Protein AF-A0A537C486-F1 (afdb_monomer_lite)

Radius of gyration: 16.32 Å; chains: 1; bounding box: 39×30×38 Å

Secondary structure (DSSP, 8-state):
--HHHHHHHHHHHHHHHHHHHHHHHHHHHHHHTTT-HHHHHHHHHHHHHHHHHHHHHHHHHHT-TTTHHHHHHHHHHHHHHHHHHTT-HHHHHHHHHHHHHHHHHHHHHHTTSS--TTT-STT----S-TT-

Sequence (132 aa):
MDERYSMIGFVVIVMLYAVVGLLAAAGAISITRKIGPKAEQVLYGLFLVIIAAFYLAFVAYFGNAATWRVEMVAVVLFALIGLFGVRLPIAVVIGYALHGAWDLVHELQAQGAISAYYLGRLTAVPMAYGVF

Structure (mmCIF, N/CA/C/O backbone):
data_AF-A0A537C486-F1
#
_entry.id   AF-A0A537C486-F1
#
loop_
_atom_site.group_PDB
_atom_site.id
_atom_site.type_symbol
_atom_site.label_atom_id
_atom_site.label_alt_id
_atom_site.label_comp_id
_atom_site.label_asym_id
_atom_site.label_entity_id
_atom_site.label_seq_id
_atom_site.pdbx_PDB_ins_code
_atom_site.Cartn_x
_atom_site.Cartn_y
_atom_site.Cartn_z
_atom_site.occupancy
_atom_site.B_iso_or_equiv
_atom_site.auth_seq_id
_atom_site.auth_comp_id
_atom_site.auth_asym_id
_atom_site.auth_atom_id
_atom_site.pdbx_PDB_model_num
ATOM 1 N N . MET A 1 1 ? 18.824 13.515 -21.546 1.00 54.91 1 MET A N 1
ATOM 2 C CA . MET A 1 1 ? 18.828 14.130 -20.204 1.00 54.91 1 MET A CA 1
ATOM 3 C C . MET A 1 1 ? 20.051 13.618 -19.478 1.00 54.91 1 MET A C 1
ATOM 5 O O . MET A 1 1 ? 20.361 12.447 -19.636 1.00 54.91 1 MET A O 1
ATOM 9 N N . ASP A 1 2 ? 20.738 14.477 -18.738 1.00 72.94 2 ASP A N 1
ATOM 10 C CA . ASP A 1 2 ? 21.875 14.076 -17.905 1.00 72.94 2 ASP A CA 1
ATOM 11 C C . ASP A 1 2 ? 21.385 13.127 -16.792 1.00 72.94 2 ASP A C 1
ATOM 13 O O . ASP A 1 2 ? 20.384 13.430 -16.132 1.00 72.94 2 ASP A O 1
ATOM 17 N N . GLU A 1 3 ? 22.064 11.995 -16.568 1.00 71.50 3 GLU A N 1
ATOM 18 C CA . GLU A 1 3 ? 21.669 10.977 -15.568 1.00 71.50 3 GLU A CA 1
ATOM 19 C C . GLU A 1 3 ? 21.468 11.583 -14.171 1.00 71.50 3 GLU A C 1
ATOM 21 O O . GLU A 1 3 ? 20.557 11.206 -13.431 1.00 71.50 3 GLU A O 1
ATOM 26 N N . ARG A 1 4 ? 22.264 12.605 -13.838 1.00 70.56 4 ARG A N 1
ATOM 27 C CA . ARG A 1 4 ? 22.163 13.349 -12.579 1.00 70.56 4 ARG A CA 1
ATOM 28 C C . ARG A 1 4 ? 20.806 14.043 -12.408 1.00 70.56 4 ARG A C 1
ATOM 30 O O . ARG A 1 4 ? 20.250 13.997 -11.314 1.00 70.56 4 ARG A O 1
ATOM 37 N N . TYR A 1 5 ? 20.256 14.659 -13.458 1.00 73.31 5 TYR A N 1
ATOM 38 C CA . TYR A 1 5 ? 18.934 15.298 -13.386 1.00 73.31 5 TYR A CA 1
ATOM 39 C C . TYR A 1 5 ? 17.809 14.263 -13.289 1.00 73.31 5 TYR A C 1
ATOM 41 O O . TYR A 1 5 ? 16.836 14.501 -12.577 1.00 73.31 5 TYR A O 1
ATOM 49 N N . SER A 1 6 ? 17.967 13.099 -13.929 1.00 74.38 6 SER A N 1
ATOM 50 C CA . SER A 1 6 ? 17.024 11.979 -13.795 1.00 74.38 6 SER A CA 1
ATOM 51 C C . SER A 1 6 ? 16.979 11.445 -12.359 1.00 74.38 6 SER A C 1
ATOM 53 O O . SER A 1 6 ? 15.901 11.228 -11.811 1.00 74.38 6 SER A O 1
ATOM 55 N N . MET A 1 7 ? 18.142 11.293 -11.718 1.00 76.44 7 MET A N 1
ATOM 56 C CA . MET A 1 7 ? 18.241 10.833 -10.330 1.00 76.44 7 MET A CA 1
ATOM 57 C C . MET A 1 7 ? 17.649 11.846 -9.339 1.00 76.44 7 MET A C 1
ATOM 59 O O . MET A 1 7 ? 16.901 11.458 -8.445 1.00 76.44 7 MET A O 1
ATOM 63 N N . ILE A 1 8 ? 17.937 13.143 -9.505 1.00 81.75 8 ILE A N 1
ATOM 64 C CA . ILE A 1 8 ? 17.350 14.195 -8.656 1.00 81.75 8 ILE A CA 1
ATOM 65 C C . ILE A 1 8 ? 15.825 14.219 -8.818 1.00 81.75 8 ILE A C 1
ATOM 67 O O . ILE A 1 8 ? 15.111 14.262 -7.818 1.00 81.75 8 ILE A O 1
ATOM 71 N N . GLY A 1 9 ? 15.323 14.145 -10.056 1.00 78.25 9 GLY A N 1
ATOM 72 C CA . GLY A 1 9 ? 13.886 14.085 -10.331 1.00 78.25 9 GLY A CA 1
ATOM 73 C C . GLY A 1 9 ? 13.209 12.892 -9.654 1.00 78.25 9 GLY A C 1
ATOM 74 O O . GLY A 1 9 ? 12.189 13.069 -8.992 1.00 78.25 9 GLY A O 1
ATOM 75 N N . PHE A 1 10 ? 13.814 11.704 -9.736 1.00 74.38 10 PHE A N 1
ATOM 76 C CA . PHE A 1 10 ? 13.321 10.507 -9.052 1.00 74.38 10 PHE A CA 1
ATOM 77 C C . PHE A 1 10 ? 13.254 10.697 -7.531 1.00 74.38 10 PHE A C 1
ATOM 79 O O . PHE A 1 10 ? 12.209 10.463 -6.930 1.00 74.38 10 PHE A O 1
ATOM 86 N N . VAL A 1 11 ? 14.328 11.192 -6.906 1.00 80.44 11 VAL A N 1
ATOM 87 C CA . VAL A 1 11 ? 14.363 11.438 -5.453 1.00 80.44 11 VAL A CA 1
ATOM 88 C C . VAL A 1 11 ? 13.270 12.420 -5.022 1.00 80.44 11 VAL A C 1
ATOM 90 O O . VAL A 1 11 ? 12.606 12.190 -4.012 1.00 80.44 11 VAL A O 1
ATOM 93 N N . VAL A 1 12 ? 13.043 13.486 -5.793 1.00 83.50 12 VAL A N 1
ATOM 94 C CA . VAL A 1 12 ? 11.973 14.457 -5.516 1.00 83.50 12 VAL A CA 1
ATOM 95 C C . VAL A 1 12 ? 10.593 13.798 -5.587 1.00 83.50 12 VAL A C 1
ATOM 97 O O . VAL A 1 12 ? 9.779 14.019 -4.692 1.00 83.50 12 VAL A O 1
ATOM 100 N N . ILE A 1 13 ? 10.334 12.970 -6.603 1.00 79.88 13 ILE A N 1
ATOM 101 C CA . ILE A 1 13 ? 9.062 12.244 -6.755 1.00 79.88 13 ILE A CA 1
ATOM 102 C C . ILE A 1 13 ? 8.834 11.291 -5.574 1.00 79.88 13 ILE A C 1
ATOM 104 O O . ILE A 1 13 ? 7.759 11.299 -4.976 1.00 79.88 13 ILE A O 1
ATOM 108 N N . VAL A 1 14 ? 9.862 10.530 -5.188 1.00 79.00 14 VAL A N 1
ATOM 109 C CA . VAL A 1 14 ? 9.833 9.621 -4.030 1.00 79.00 14 VAL A CA 1
ATOM 110 C C . VAL A 1 14 ? 9.484 10.383 -2.749 1.00 79.00 14 VAL A C 1
ATOM 112 O O . VAL A 1 14 ? 8.572 9.989 -2.025 1.00 79.00 14 VAL A O 1
ATOM 115 N N . MET A 1 15 ? 10.170 11.498 -2.475 1.00 84.38 15 MET A N 1
ATOM 116 C CA . MET A 1 15 ? 9.895 12.320 -1.290 1.00 84.38 15 MET A CA 1
ATOM 117 C C . MET A 1 15 ? 8.479 12.896 -1.312 1.00 84.38 15 MET A C 1
ATOM 119 O O . MET A 1 15 ? 7.798 12.887 -0.287 1.00 84.38 15 MET A O 1
ATOM 123 N N . LEU A 1 16 ? 8.027 13.384 -2.469 1.00 84.75 16 LEU A N 1
ATOM 124 C CA . LEU A 1 16 ? 6.698 13.964 -2.614 1.00 84.75 16 LEU A CA 1
ATOM 125 C C . LEU A 1 16 ? 5.614 12.924 -2.328 1.00 84.75 16 LEU A C 1
ATOM 127 O O . LEU A 1 16 ? 4.717 13.205 -1.535 1.00 84.75 16 LEU A O 1
ATOM 131 N N . TYR A 1 17 ? 5.710 11.721 -2.897 1.00 83.56 17 TYR A N 1
ATOM 132 C CA . TYR A 1 17 ? 4.719 10.677 -2.637 1.00 83.56 17 TYR A CA 1
ATOM 133 C C . TYR A 1 17 ? 4.765 10.142 -1.215 1.00 83.56 17 TYR A C 1
ATOM 135 O O . TYR A 1 17 ? 3.700 9.970 -0.632 1.00 83.56 17 TYR A O 1
ATOM 143 N N . ALA A 1 18 ? 5.947 10.010 -0.609 1.00 83.81 18 ALA A N 1
ATOM 144 C CA . ALA A 1 18 ? 6.045 9.664 0.807 1.00 83.81 18 ALA A CA 1
ATOM 145 C C . ALA A 1 18 ? 5.321 10.695 1.693 1.00 83.81 18 ALA A C 1
ATOM 147 O O . ALA A 1 18 ? 4.576 10.335 2.604 1.00 83.81 18 ALA A O 1
ATOM 148 N N . VAL A 1 19 ? 5.491 11.994 1.415 1.00 90.12 19 VAL A N 1
ATOM 149 C CA . VAL A 1 19 ? 4.801 13.063 2.156 1.00 90.12 19 VAL A CA 1
ATOM 150 C C . VAL A 1 19 ? 3.294 13.024 1.909 1.00 90.12 19 VAL A C 1
ATOM 152 O O . VAL A 1 19 ? 2.521 13.134 2.860 1.00 90.12 19 VAL A O 1
ATOM 155 N N . VAL A 1 20 ? 2.860 12.848 0.660 1.00 87.75 20 VAL A N 1
ATOM 156 C CA . VAL A 1 20 ? 1.433 12.744 0.322 1.00 87.75 20 VAL A CA 1
ATOM 157 C C . VAL A 1 20 ? 0.801 11.527 1.003 1.00 87.75 20 VAL A C 1
ATOM 159 O O . VAL A 1 20 ? -0.274 11.670 1.580 1.00 87.75 20 VAL A O 1
ATOM 162 N N . GLY A 1 21 ? 1.479 10.378 1.018 1.00 85.62 21 GLY A N 1
ATOM 163 C CA . GLY A 1 21 ? 1.048 9.164 1.716 1.00 85.62 21 GLY A CA 1
ATOM 164 C C . GLY A 1 21 ? 0.924 9.380 3.223 1.00 85.62 21 GLY A C 1
ATOM 165 O O . GLY A 1 21 ? -0.122 9.101 3.809 1.00 85.62 21 GLY A O 1
ATOM 166 N N . LEU A 1 22 ? 1.931 9.996 3.853 1.00 88.56 22 LEU A N 1
ATOM 167 C CA . LEU A 1 22 ? 1.896 10.342 5.280 1.00 88.56 22 LEU A CA 1
ATOM 168 C C . LEU A 1 22 ? 0.739 11.288 5.627 1.00 88.56 22 LEU A C 1
ATOM 170 O O . LEU A 1 22 ? 0.039 11.072 6.619 1.00 88.56 22 LEU A O 1
ATOM 174 N N . LEU A 1 23 ? 0.518 12.328 4.819 1.00 92.25 23 LEU A N 1
ATOM 175 C CA . LEU A 1 23 ? -0.584 13.271 5.019 1.00 92.25 23 LEU A CA 1
ATOM 176 C C . LEU A 1 23 ? -1.946 12.610 4.781 1.00 92.25 23 LEU A C 1
ATOM 178 O O . LEU A 1 23 ? -2.875 12.850 5.555 1.00 92.25 23 LEU A O 1
ATOM 182 N N . ALA A 1 24 ? -2.066 11.757 3.762 1.00 87.75 24 ALA A N 1
ATOM 183 C CA . ALA A 1 24 ? -3.279 10.995 3.489 1.00 87.75 24 ALA A CA 1
ATOM 184 C C . ALA A 1 24 ? -3.601 10.035 4.643 1.00 87.75 24 ALA A C 1
ATOM 186 O O . ALA A 1 24 ? -4.737 10.017 5.118 1.00 87.75 24 ALA A O 1
ATOM 187 N N . ALA A 1 25 ? -2.604 9.313 5.160 1.00 87.44 25 ALA A N 1
ATOM 188 C CA . ALA A 1 25 ? -2.752 8.432 6.315 1.00 87.44 25 ALA A CA 1
ATOM 189 C C . ALA A 1 25 ? -3.145 9.212 7.579 1.00 87.44 25 ALA A C 1
ATOM 191 O O . ALA A 1 25 ? -4.101 8.846 8.264 1.00 87.44 25 ALA A O 1
ATOM 192 N N . ALA A 1 26 ? -2.467 10.326 7.871 1.00 90.56 26 ALA A N 1
ATOM 193 C CA . ALA A 1 26 ? -2.794 11.177 9.015 1.00 90.56 26 ALA A CA 1
ATOM 194 C C . ALA A 1 26 ? -4.214 11.764 8.910 1.00 90.56 26 ALA A C 1
ATOM 196 O O . ALA A 1 26 ? -4.952 11.793 9.901 1.00 90.56 26 ALA A O 1
ATOM 197 N N . GLY A 1 27 ? -4.612 12.200 7.712 1.00 89.31 27 GLY A N 1
ATOM 198 C CA . GLY A 1 27 ? -5.955 12.692 7.417 1.00 89.31 27 GLY A CA 1
ATOM 199 C C . GLY A 1 27 ? -7.018 11.611 7.597 1.00 89.31 27 GLY A C 1
ATOM 200 O O . GLY A 1 27 ? -7.999 11.840 8.308 1.00 89.31 27 GLY A O 1
ATOM 201 N N . ALA A 1 28 ? -6.792 10.419 7.035 1.00 87.50 28 ALA A N 1
ATOM 202 C CA . ALA A 1 28 ? -7.671 9.265 7.193 1.00 87.50 28 ALA A CA 1
ATOM 203 C C . ALA A 1 28 ? -7.863 8.929 8.677 1.00 87.50 28 ALA A C 1
ATOM 205 O O . ALA A 1 28 ? -8.995 8.970 9.152 1.00 87.50 28 ALA A O 1
ATOM 206 N N . ILE A 1 29 ? -6.776 8.755 9.437 1.00 88.75 29 ILE A N 1
ATOM 207 C CA . ILE A 1 29 ? -6.819 8.467 10.882 1.00 88.75 29 ILE A CA 1
ATOM 208 C C . ILE A 1 29 ? -7.583 9.552 11.653 1.00 88.75 29 ILE A C 1
ATOM 210 O O . ILE A 1 29 ? -8.385 9.261 12.543 1.00 88.75 29 ILE A O 1
ATOM 214 N N . SER A 1 30 ? -7.356 10.823 11.323 1.00 90.12 30 SER A N 1
ATOM 215 C CA . SER A 1 30 ? -8.018 11.949 11.995 1.00 90.12 30 SER A CA 1
ATOM 216 C C . SER A 1 30 ? -9.529 11.983 11.746 1.00 90.12 30 SER A C 1
ATOM 218 O O . SER A 1 30 ? -10.292 12.415 12.616 1.00 90.12 30 SER A O 1
ATOM 220 N N . ILE A 1 31 ? -9.972 11.535 10.569 1.00 89.12 31 ILE A N 1
ATOM 221 C CA . ILE A 1 31 ? -11.389 11.445 10.204 1.00 89.12 31 ILE A CA 1
ATOM 222 C C . ILE A 1 31 ? -12.019 10.187 10.816 1.00 89.12 31 ILE A C 1
ATOM 224 O O . ILE A 1 31 ? -13.077 10.279 11.442 1.00 89.12 31 ILE A O 1
ATOM 228 N N . THR A 1 32 ? -11.372 9.026 10.696 1.00 88.38 32 THR A N 1
ATOM 229 C CA . THR A 1 32 ? -11.929 7.733 11.129 1.00 88.38 32 THR A CA 1
ATOM 230 C C . THR A 1 32 ? -12.060 7.603 12.636 1.00 88.38 32 THR A C 1
ATOM 232 O O . THR A 1 32 ? -13.023 7.010 13.122 1.00 88.38 32 THR A O 1
ATOM 235 N N . ARG A 1 33 ? -11.173 8.235 13.408 1.00 86.25 33 ARG A N 1
ATOM 236 C CA . ARG A 1 33 ? -11.284 8.252 14.874 1.00 86.25 33 ARG A CA 1
ATOM 237 C C . ARG A 1 33 ? -12.600 8.853 15.380 1.00 86.25 33 ARG A C 1
ATOM 239 O O . ARG A 1 33 ? -12.993 8.582 16.511 1.00 86.25 33 ARG A O 1
ATOM 246 N N . LYS A 1 34 ? -13.303 9.641 14.558 1.00 90.75 34 LYS A N 1
ATOM 247 C CA . LYS A 1 34 ? -14.580 10.278 14.923 1.00 90.75 34 LYS A CA 1
ATOM 248 C C . LYS A 1 34 ? -15.800 9.368 14.756 1.00 90.75 34 LYS A C 1
ATOM 250 O O . LYS A 1 34 ? -16.847 9.684 15.310 1.00 90.75 34 LYS A O 1
ATOM 255 N N . ILE A 1 35 ? -15.689 8.267 14.007 1.00 89.44 35 ILE A N 1
ATOM 256 C CA . ILE A 1 35 ? -16.828 7.390 13.661 1.00 89.44 35 ILE A CA 1
ATOM 257 C C . ILE A 1 35 ? -16.882 6.092 14.486 1.00 89.44 35 ILE A C 1
ATOM 259 O O . ILE A 1 35 ? -17.821 5.310 14.357 1.00 89.44 35 ILE A O 1
ATOM 263 N N . GLY A 1 36 ? -15.909 5.887 15.378 1.00 88.50 36 GLY A N 1
ATOM 264 C CA . GLY A 1 36 ? -15.852 4.775 16.327 1.00 88.50 36 GLY A CA 1
ATOM 265 C C . GLY A 1 36 ? -15.073 3.549 15.816 1.00 88.50 36 GLY A C 1
ATOM 266 O O . GLY A 1 36 ? -15.013 3.310 14.608 1.00 88.50 36 GLY A O 1
ATOM 267 N N . PRO A 1 37 ? -14.509 2.718 16.719 1.00 88.38 37 PRO A N 1
ATOM 268 C CA . PRO A 1 37 ? -13.479 1.730 16.362 1.00 88.38 37 PRO A CA 1
ATOM 269 C C . PRO A 1 37 ? -13.931 0.673 15.348 1.00 88.38 37 PRO A C 1
ATOM 271 O O . PRO A 1 37 ? -13.177 0.269 14.469 1.00 88.38 37 PRO A O 1
ATOM 274 N N . LYS A 1 38 ? -15.189 0.228 15.444 1.00 89.06 38 LYS A N 1
ATOM 275 C CA . LYS A 1 38 ? -15.733 -0.792 14.539 1.00 89.06 38 LYS A CA 1
ATOM 276 C C . LYS A 1 38 ? -15.981 -0.243 13.133 1.00 89.06 38 LYS A C 1
ATOM 278 O O . LYS A 1 38 ? -15.735 -0.945 12.160 1.00 89.06 38 LYS A O 1
ATOM 283 N N . ALA A 1 39 ? -16.462 0.996 13.024 1.00 90.56 39 ALA A N 1
ATOM 284 C CA . ALA A 1 39 ? -16.671 1.644 11.733 1.00 90.56 39 ALA A CA 1
ATOM 285 C C . ALA A 1 39 ? -15.331 1.973 11.063 1.00 90.56 39 ALA A C 1
ATOM 287 O O . ALA A 1 39 ? -15.179 1.745 9.869 1.00 90.56 39 ALA A O 1
ATOM 288 N N . GLU A 1 40 ? -14.347 2.420 11.845 1.00 90.88 40 GLU A N 1
ATOM 289 C CA . GLU A 1 40 ? -12.964 2.613 11.403 1.00 90.88 40 GLU A CA 1
ATOM 290 C C . GLU A 1 40 ? -12.362 1.320 10.831 1.00 90.88 40 GLU A C 1
ATOM 292 O O . GLU A 1 40 ? -11.850 1.311 9.713 1.00 90.88 40 GLU A O 1
ATOM 297 N N . GLN A 1 41 ? -12.497 0.204 11.550 1.00 90.88 41 GLN A N 1
ATOM 298 C CA . GLN A 1 41 ? -12.010 -1.098 11.095 1.00 90.88 41 GLN A CA 1
ATOM 299 C C . GLN A 1 41 ? -12.697 -1.569 9.803 1.00 90.88 41 GLN A C 1
ATOM 301 O O . GLN A 1 41 ? -12.027 -2.067 8.898 1.00 90.88 41 GLN A O 1
ATOM 306 N N . VAL A 1 42 ? -14.022 -1.404 9.700 1.00 92.69 42 VAL A N 1
ATOM 307 C CA . VAL A 1 42 ? -14.775 -1.712 8.472 1.00 92.69 42 VAL A CA 1
ATOM 308 C C . VAL A 1 42 ? -14.291 -0.844 7.316 1.00 92.69 42 VAL A C 1
ATOM 310 O O . VAL A 1 42 ? -14.066 -1.365 6.225 1.00 92.69 42 VAL A O 1
ATOM 313 N N . LEU A 1 43 ? -14.104 0.456 7.552 1.00 93.19 43 LEU A N 1
ATOM 314 C CA . LEU A 1 43 ? -13.660 1.385 6.523 1.00 93.19 43 LEU A CA 1
ATOM 315 C C . LEU A 1 43 ? -12.282 0.994 5.994 1.00 93.19 43 LEU A C 1
ATOM 317 O O . LEU A 1 43 ? -12.135 0.854 4.787 1.00 93.19 43 LEU A O 1
ATOM 321 N N . TYR A 1 44 ? -11.303 0.759 6.868 1.00 93.06 44 TYR A N 1
ATOM 322 C CA . TYR A 1 44 ? -9.962 0.359 6.439 1.00 93.06 44 TYR A CA 1
ATOM 323 C C . TYR A 1 44 ? -9.944 -1.001 5.739 1.00 93.06 44 TYR A C 1
ATOM 325 O O . TYR A 1 44 ? -9.263 -1.161 4.730 1.00 93.06 44 TYR A O 1
ATOM 333 N N . GLY A 1 45 ? -10.726 -1.971 6.224 1.00 94.81 45 GLY A N 1
ATOM 334 C CA . GLY A 1 45 ? -10.857 -3.269 5.562 1.00 94.81 45 GLY A CA 1
ATOM 335 C C . GLY A 1 45 ? -11.404 -3.141 4.138 1.00 94.81 45 GLY A C 1
ATOM 336 O O . GLY A 1 45 ? -10.833 -3.706 3.210 1.00 94.81 45 GLY A O 1
ATOM 337 N N . LEU A 1 46 ? -12.475 -2.362 3.948 1.00 94.12 46 LEU A N 1
ATOM 338 C CA . LEU A 1 46 ? -13.064 -2.116 2.627 1.00 94.12 46 LEU A CA 1
ATOM 339 C C . LEU A 1 46 ? -12.158 -1.274 1.730 1.00 94.12 46 LEU A C 1
ATOM 341 O O . LEU A 1 46 ? -12.054 -1.548 0.536 1.00 94.12 46 LEU A O 1
ATOM 345 N N . PHE A 1 47 ? -11.495 -0.267 2.294 1.00 93.06 47 PHE A N 1
ATOM 346 C CA . PHE A 1 47 ? -10.612 0.608 1.539 1.00 93.06 47 PHE A CA 1
ATOM 347 C C . PHE A 1 47 ? -9.427 -0.175 0.974 1.00 93.06 47 PHE A C 1
ATOM 349 O O . PHE A 1 47 ? -9.132 0.002 -0.202 1.00 93.06 47 PHE A O 1
ATOM 356 N N . LEU A 1 48 ? -8.851 -1.118 1.736 1.00 95.06 48 LEU A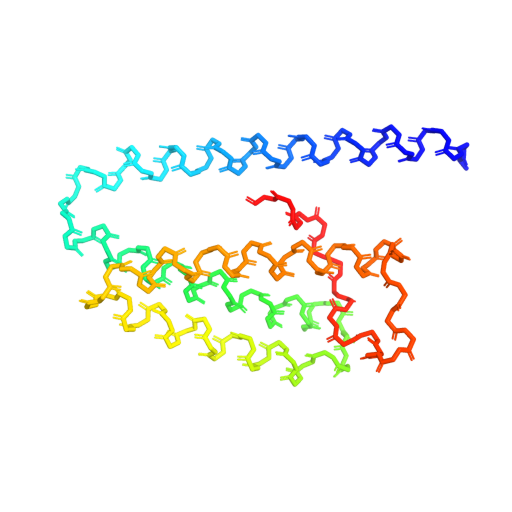 N 1
ATOM 357 C CA . LEU A 1 48 ? -7.824 -2.049 1.249 1.00 95.06 48 LEU A CA 1
ATOM 358 C C . LEU A 1 48 ? -8.286 -2.851 0.016 1.00 95.06 48 LEU A C 1
ATOM 360 O O . LEU A 1 48 ? -7.524 -3.021 -0.932 1.00 95.06 48 LEU A O 1
ATOM 364 N N . VAL A 1 49 ? -9.541 -3.316 -0.001 1.00 95.50 49 VAL A N 1
ATOM 365 C CA . VAL A 1 49 ? -10.098 -4.037 -1.162 1.00 95.50 49 VAL A CA 1
ATOM 366 C C . VAL A 1 49 ? -10.203 -3.122 -2.381 1.00 95.50 49 VAL A C 1
ATOM 368 O O . VAL A 1 49 ? -9.851 -3.525 -3.488 1.00 95.50 49 VAL A O 1
ATOM 371 N N . ILE A 1 50 ? -10.687 -1.893 -2.180 1.00 93.75 50 ILE A N 1
ATOM 372 C CA . ILE A 1 50 ? -10.876 -0.914 -3.256 1.00 93.75 50 ILE A CA 1
ATOM 373 C C . ILE A 1 50 ? -9.531 -0.527 -3.873 1.00 93.75 50 ILE A C 1
ATOM 375 O O . ILE A 1 50 ? -9.413 -0.530 -5.097 1.00 93.75 50 ILE A O 1
ATOM 379 N N . ILE A 1 51 ? -8.522 -0.226 -3.050 1.00 91.94 51 ILE A N 1
ATOM 380 C CA . ILE A 1 51 ? -7.203 0.163 -3.563 1.00 91.94 51 ILE A CA 1
ATOM 381 C C . ILE A 1 51 ? -6.520 -0.993 -4.300 1.00 91.94 51 ILE A C 1
ATOM 383 O O . ILE A 1 51 ? -6.031 -0.783 -5.406 1.00 91.94 51 ILE A O 1
ATOM 387 N N . ALA A 1 52 ? -6.612 -2.227 -3.793 1.00 93.38 52 ALA A N 1
ATOM 388 C CA . ALA A 1 52 ? -6.063 -3.391 -4.485 1.00 93.38 52 ALA A CA 1
ATOM 389 C C . ALA A 1 52 ? -6.760 -3.642 -5.833 1.00 93.38 52 ALA A C 1
ATOM 391 O O . ALA A 1 52 ? -6.117 -4.004 -6.814 1.00 93.38 52 ALA A O 1
ATOM 392 N N . ALA A 1 53 ? -8.074 -3.406 -5.929 1.00 94.06 53 ALA A N 1
ATOM 393 C CA . ALA A 1 53 ? -8.803 -3.551 -7.189 1.00 94.06 53 ALA A CA 1
ATOM 394 C C . ALA A 1 53 ? -8.285 -2.613 -8.297 1.00 94.06 53 ALA A C 1
ATOM 396 O O . ALA A 1 53 ? -8.407 -2.952 -9.480 1.00 94.06 53 ALA A O 1
ATOM 397 N N . PHE A 1 54 ? -7.662 -1.477 -7.951 1.00 90.56 54 PHE A N 1
ATOM 398 C CA . PHE A 1 54 ? -7.044 -0.608 -8.952 1.00 90.56 54 PHE A CA 1
ATOM 399 C C . PHE A 1 54 ? -5.885 -1.276 -9.695 1.00 90.56 54 PHE A C 1
ATOM 401 O O . PHE A 1 54 ? -5.665 -0.920 -10.851 1.00 90.56 54 PHE A O 1
ATOM 408 N N . TYR A 1 55 ? -5.222 -2.294 -9.134 1.00 90.06 55 TYR A N 1
ATOM 409 C CA . TYR A 1 55 ? -4.205 -3.055 -9.869 1.00 90.06 55 TYR A CA 1
ATOM 410 C C . TYR A 1 55 ? -4.758 -3.613 -11.181 1.00 90.06 55 TYR A C 1
ATOM 412 O O . TYR A 1 55 ? -4.144 -3.455 -12.233 1.00 90.06 55 TYR A O 1
ATOM 420 N N . LEU A 1 56 ? -5.976 -4.161 -11.164 1.00 91.75 56 LEU A N 1
ATOM 421 C CA . LEU A 1 56 ? -6.629 -4.669 -12.374 1.00 91.75 56 LEU A CA 1
ATOM 422 C C . LEU A 1 56 ? -6.971 -3.547 -13.359 1.00 91.75 56 LEU A C 1
ATOM 424 O O . LEU A 1 56 ? -6.840 -3.730 -14.570 1.00 91.75 56 LEU A O 1
ATOM 428 N N . ALA A 1 57 ? -7.376 -2.380 -12.851 1.00 89.44 57 ALA A N 1
ATOM 429 C CA . ALA A 1 57 ? -7.619 -1.208 -13.684 1.00 89.44 57 ALA A CA 1
ATOM 430 C C . ALA A 1 57 ? -6.328 -0.736 -14.373 1.00 89.44 57 ALA A C 1
ATOM 432 O O . ALA A 1 57 ? -6.365 -0.426 -15.563 1.00 89.44 57 ALA A O 1
ATOM 433 N N . PHE A 1 58 ? -5.183 -0.748 -13.683 1.00 86.38 58 PHE A N 1
ATOM 434 C CA . PHE A 1 58 ? -3.897 -0.408 -14.296 1.00 86.38 58 PHE A CA 1
ATOM 435 C C . PHE A 1 58 ? -3.440 -1.450 -15.308 1.00 86.38 58 PHE A C 1
ATOM 437 O O . PHE A 1 58 ? -2.996 -1.076 -16.391 1.00 86.38 58 PHE A O 1
ATOM 444 N N . VAL A 1 59 ? -3.594 -2.744 -15.016 1.00 87.56 59 VAL A N 1
ATOM 445 C CA . VAL A 1 59 ? -3.290 -3.809 -15.987 1.00 87.56 59 VAL A CA 1
ATOM 446 C C . VAL A 1 59 ? -4.089 -3.603 -17.274 1.00 87.56 59 VAL A C 1
ATOM 448 O O . VAL A 1 59 ? -3.522 -3.673 -18.367 1.00 87.56 59 VAL A O 1
ATOM 451 N N . ALA A 1 60 ? -5.386 -3.305 -17.147 1.00 88.19 60 ALA A N 1
ATOM 452 C CA . ALA A 1 60 ? -6.256 -3.023 -18.281 1.00 88.19 60 ALA A CA 1
ATOM 453 C C . ALA A 1 60 ? -5.841 -1.745 -19.026 1.00 88.19 60 ALA A C 1
ATOM 455 O O . ALA A 1 60 ? -5.720 -1.765 -20.249 1.00 88.19 60 ALA A O 1
ATOM 456 N N . TYR A 1 61 ? -5.593 -0.653 -18.298 1.00 86.19 61 TYR A N 1
ATOM 457 C CA . TYR A 1 61 ? -5.247 0.649 -18.870 1.00 86.19 61 TYR A CA 1
ATOM 458 C C . TYR A 1 61 ? -3.899 0.636 -19.603 1.00 86.19 61 TYR A C 1
ATOM 460 O O . TYR A 1 61 ? -3.799 1.135 -20.721 1.00 86.19 61 TYR A O 1
ATOM 468 N N . PHE A 1 62 ? -2.871 0.027 -19.009 1.00 82.88 62 PHE A N 1
ATOM 469 C CA . PHE A 1 62 ? -1.533 -0.071 -19.601 1.00 82.88 62 PHE A CA 1
ATOM 470 C C . PHE A 1 62 ? -1.377 -1.253 -20.571 1.00 82.88 62 PHE A C 1
ATOM 472 O O . PHE A 1 62 ? -0.316 -1.415 -21.172 1.00 82.88 62 PHE A O 1
ATOM 479 N N . GLY A 1 63 ? -2.410 -2.087 -20.736 1.00 82.06 63 GLY A N 1
ATOM 480 C CA . GLY A 1 63 ? -2.422 -3.188 -21.701 1.00 82.06 63 GLY A CA 1
ATOM 481 C C . GLY A 1 63 ? -1.404 -4.299 -21.416 1.00 82.06 63 GLY A C 1
ATOM 482 O O . GLY A 1 63 ? -0.991 -5.005 -22.339 1.00 82.06 63 GLY A O 1
ATOM 483 N N . ASN A 1 64 ? -0.975 -4.477 -20.162 1.00 81.62 64 ASN A N 1
ATOM 484 C CA . ASN A 1 64 ? 0.067 -5.446 -19.820 1.00 81.62 64 ASN A CA 1
ATOM 485 C C . ASN A 1 64 ? -0.517 -6.851 -19.596 1.00 81.62 64 ASN A C 1
ATOM 487 O O . ASN A 1 64 ? -0.754 -7.290 -18.474 1.00 81.62 64 ASN A O 1
ATOM 491 N N . ALA A 1 65 ? -0.744 -7.586 -20.687 1.00 83.19 65 ALA A N 1
ATOM 492 C CA . ALA A 1 65 ? -1.431 -8.876 -20.628 1.00 83.19 65 ALA A CA 1
ATOM 493 C C . ALA A 1 65 ? -0.725 -9.942 -19.758 1.00 83.19 65 ALA A C 1
ATOM 495 O O . ALA A 1 65 ? -1.374 -10.856 -19.247 1.00 83.19 65 ALA A O 1
ATOM 496 N N . ALA A 1 66 ? 0.596 -9.837 -19.582 1.00 82.56 66 ALA A N 1
ATOM 497 C CA . ALA A 1 66 ? 1.387 -10.813 -18.836 1.00 82.56 66 ALA A CA 1
ATOM 498 C C . ALA A 1 66 ? 1.151 -10.754 -17.316 1.00 82.56 66 ALA A C 1
ATOM 500 O O . ALA A 1 66 ? 1.380 -11.752 -16.630 1.00 82.56 66 ALA A O 1
ATOM 501 N N . THR A 1 67 ? 0.676 -9.621 -16.789 1.00 84.94 67 THR A N 1
ATOM 502 C CA . THR A 1 67 ? 0.567 -9.386 -15.340 1.00 84.94 67 THR A CA 1
ATOM 503 C C . THR A 1 67 ? -0.816 -9.712 -14.778 1.00 84.94 67 THR A C 1
ATOM 505 O O . THR A 1 67 ? -0.945 -9.908 -13.573 1.00 84.94 67 THR A O 1
ATOM 508 N N . TRP A 1 68 ? -1.835 -9.904 -15.632 1.00 87.81 68 TRP A N 1
ATOM 509 C CA . TRP A 1 68 ? -3.212 -10.234 -15.223 1.00 87.81 68 TRP A CA 1
ATOM 510 C C . TRP A 1 68 ? -3.296 -11.324 -14.159 1.00 87.81 68 TRP A C 1
ATOM 512 O O . TRP A 1 68 ? -4.022 -11.177 -13.183 1.00 87.81 68 TRP A O 1
ATOM 522 N N . ARG A 1 69 ? -2.572 -12.435 -14.341 1.00 90.50 69 ARG A N 1
ATOM 523 C CA . ARG A 1 69 ? -2.631 -13.563 -13.399 1.00 90.50 69 ARG A CA 1
ATOM 524 C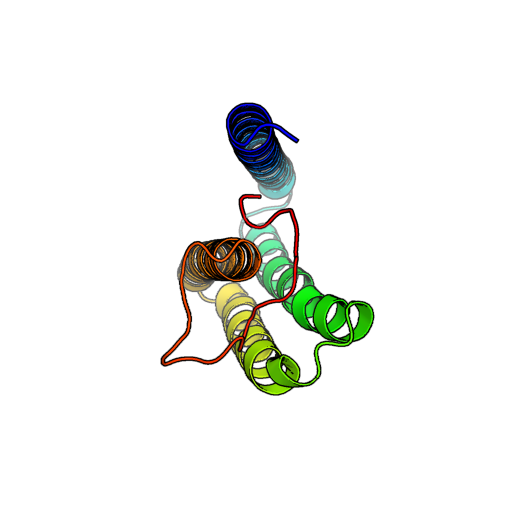 C . ARG A 1 69 ? -2.110 -13.174 -12.022 1.00 90.50 69 ARG A C 1
ATOM 526 O O . ARG A 1 69 ? -2.715 -13.550 -11.025 1.00 90.50 69 ARG A O 1
ATOM 533 N N . VAL A 1 70 ? -0.997 -12.451 -11.981 1.00 90.62 70 VAL A N 1
ATOM 534 C CA . VAL A 1 70 ? -0.338 -12.074 -10.731 1.00 90.62 70 VAL A CA 1
ATOM 535 C C . VAL A 1 70 ? -1.151 -11.009 -10.009 1.00 90.62 70 VAL A C 1
ATOM 537 O O . VAL A 1 70 ? -1.456 -11.196 -8.834 1.00 90.62 70 VAL A O 1
ATOM 540 N N . GLU A 1 71 ? -1.619 -9.983 -10.722 1.00 91.06 71 GLU A N 1
ATOM 541 C CA . GLU A 1 71 ? -2.463 -8.951 -10.116 1.00 91.06 71 GLU A CA 1
ATOM 542 C C . GLU A 1 71 ? -3.806 -9.506 -9.643 1.00 91.06 71 GLU A C 1
ATOM 544 O O . GLU A 1 71 ? -4.257 -9.158 -8.559 1.00 91.06 71 GLU A O 1
ATOM 549 N N . MET A 1 72 ? -4.428 -10.437 -10.375 1.00 94.44 72 MET A N 1
ATOM 550 C CA . MET A 1 72 ? -5.648 -11.106 -9.902 1.00 94.44 72 MET A CA 1
ATOM 551 C C . MET A 1 72 ? -5.422 -11.852 -8.587 1.00 94.44 72 MET A C 1
ATOM 553 O O . MET A 1 72 ? -6.263 -11.782 -7.692 1.00 94.44 72 MET A O 1
ATOM 557 N N . VAL A 1 73 ? -4.294 -12.555 -8.448 1.00 94.69 73 VAL A N 1
ATOM 558 C CA . VAL A 1 73 ? -3.944 -13.230 -7.192 1.00 94.69 73 VAL A CA 1
ATOM 559 C C . VAL A 1 73 ? -3.715 -12.207 -6.080 1.00 94.69 73 VAL A C 1
ATOM 561 O O . VAL A 1 73 ? -4.272 -12.379 -4.996 1.00 94.69 73 VAL A O 1
ATOM 564 N N . ALA A 1 74 ? -2.965 -11.134 -6.344 1.00 93.31 74 ALA A N 1
ATOM 565 C CA . ALA A 1 74 ? -2.732 -10.064 -5.375 1.00 93.31 74 ALA A CA 1
ATOM 566 C C . ALA A 1 74 ? -4.056 -9.433 -4.908 1.00 93.31 74 ALA A C 1
ATOM 568 O O . ALA A 1 74 ? -4.323 -9.385 -3.707 1.00 93.31 74 ALA A O 1
ATOM 569 N N . VAL A 1 75 ? -4.936 -9.054 -5.841 1.00 96.00 75 VAL A N 1
ATOM 570 C CA . VAL A 1 75 ? -6.265 -8.495 -5.544 1.00 96.00 75 VAL A CA 1
ATOM 571 C C . VAL A 1 75 ? -7.097 -9.453 -4.701 1.00 96.00 75 VAL A C 1
ATOM 573 O O . VAL A 1 75 ? -7.683 -9.028 -3.709 1.00 96.00 75 VAL A O 1
ATOM 576 N N . VAL A 1 76 ? -7.140 -10.745 -5.043 1.00 97.50 76 VAL A N 1
ATOM 577 C CA . VAL A 1 76 ? -7.886 -11.739 -4.254 1.00 97.50 76 VAL A CA 1
ATOM 578 C C . VAL A 1 76 ? -7.322 -11.846 -2.837 1.00 97.50 76 VAL A C 1
ATOM 580 O O . VAL A 1 76 ? -8.094 -11.853 -1.878 1.00 97.50 76 VAL A O 1
ATOM 583 N N . LEU A 1 77 ? -5.998 -11.891 -2.674 1.00 96.88 77 LEU A N 1
ATOM 584 C CA . LEU A 1 77 ? -5.370 -11.963 -1.354 1.00 96.88 77 LEU A CA 1
ATOM 585 C C . LEU A 1 77 ? -5.670 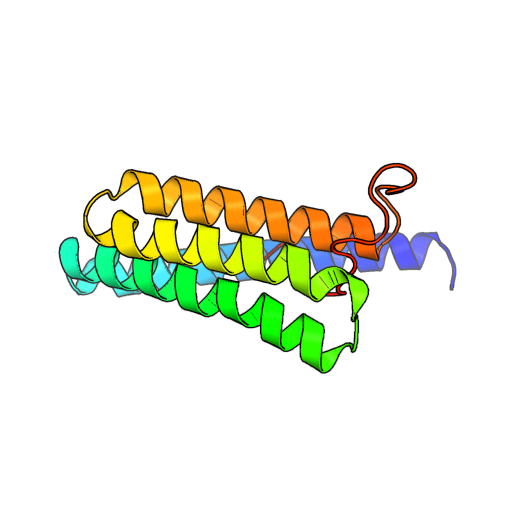-10.715 -0.514 1.00 96.88 77 LEU A C 1
ATOM 587 O O . LEU A 1 77 ? -6.116 -10.851 0.627 1.00 96.88 77 LEU A O 1
ATOM 591 N N . PHE A 1 78 ? -5.507 -9.513 -1.071 1.00 97.44 78 PHE A N 1
ATOM 592 C CA . PHE A 1 78 ? -5.827 -8.269 -0.366 1.00 97.44 78 PHE A CA 1
ATOM 593 C C . PHE A 1 78 ? -7.319 -8.135 -0.063 1.00 97.44 78 PHE A C 1
ATOM 595 O O . PHE A 1 78 ? -7.679 -7.692 1.027 1.00 97.44 78 PHE A O 1
ATOM 602 N N . ALA A 1 79 ? -8.193 -8.590 -0.964 1.00 96.88 79 ALA A N 1
ATOM 603 C CA . ALA A 1 79 ? -9.629 -8.635 -0.722 1.00 96.88 79 ALA A CA 1
ATOM 604 C C . ALA A 1 79 ? -9.968 -9.538 0.471 1.00 96.88 79 ALA A C 1
ATOM 606 O O . ALA A 1 79 ? -10.714 -9.131 1.363 1.00 96.88 79 ALA A O 1
ATOM 607 N N . LEU A 1 80 ? -9.386 -10.739 0.533 1.00 97.06 80 LEU A N 1
ATOM 608 C CA . LEU A 1 80 ? -9.570 -11.645 1.668 1.00 97.06 80 LEU A CA 1
ATOM 609 C C . LEU A 1 80 ? -9.046 -11.017 2.964 1.00 97.06 80 LEU A C 1
ATOM 611 O O . LEU A 1 80 ? -9.760 -11.021 3.968 1.00 97.06 80 LEU A O 1
ATOM 615 N N . ILE A 1 81 ? -7.849 -10.426 2.942 1.00 96.50 81 ILE A N 1
ATOM 616 C CA . ILE A 1 81 ? -7.275 -9.740 4.107 1.00 96.50 81 ILE A CA 1
ATOM 617 C C . ILE A 1 81 ? -8.179 -8.591 4.570 1.00 96.50 81 ILE A C 1
ATOM 619 O O . ILE A 1 81 ? -8.446 -8.488 5.764 1.00 96.50 81 ILE A O 1
ATOM 623 N N . GLY A 1 82 ? -8.700 -7.771 3.656 1.00 95.38 82 GLY A N 1
ATOM 624 C CA . GLY A 1 82 ? -9.618 -6.677 3.974 1.00 95.38 82 GLY A CA 1
ATOM 625 C C . GLY A 1 82 ? -10.929 -7.169 4.593 1.00 95.38 82 GLY A C 1
ATOM 626 O O . GLY A 1 82 ? -11.343 -6.679 5.645 1.00 95.38 82 GLY A O 1
ATOM 627 N N . LEU A 1 83 ? -11.547 -8.199 4.002 1.00 95.25 83 LEU A N 1
ATOM 628 C CA . LEU A 1 83 ? -12.806 -8.783 4.480 1.00 95.25 83 LEU A CA 1
ATOM 629 C C . LEU A 1 83 ? -12.663 -9.469 5.847 1.00 95.25 83 LEU A C 1
ATOM 631 O O . LEU A 1 83 ? -13.496 -9.262 6.734 1.00 95.25 83 LEU A O 1
ATOM 635 N N . PHE A 1 84 ? -11.611 -10.266 6.054 1.00 94.25 84 PHE A N 1
ATOM 636 C CA . PHE A 1 84 ? -11.323 -10.863 7.365 1.00 94.25 84 PHE A CA 1
ATOM 637 C C . PHE A 1 84 ? -10.838 -9.819 8.370 1.00 94.25 84 PHE A C 1
ATOM 639 O O . PHE A 1 84 ? -11.138 -9.917 9.564 1.00 94.25 84 PHE A O 1
ATOM 646 N N . GLY A 1 85 ? -10.164 -8.783 7.881 1.00 90.94 85 GLY A N 1
ATOM 647 C CA . GLY A 1 85 ? -9.684 -7.638 8.634 1.00 90.94 85 GLY A CA 1
ATOM 648 C C . GLY A 1 85 ? -10.785 -6.884 9.367 1.00 90.94 85 GLY A C 1
ATOM 649 O O . GLY A 1 85 ? -10.544 -6.385 10.461 1.00 90.94 85 GLY A O 1
ATOM 650 N N . VAL A 1 86 ? -12.023 -6.922 8.862 1.00 89.25 86 VAL A N 1
ATOM 651 C CA . VAL A 1 86 ? -13.217 -6.409 9.562 1.00 89.25 86 VAL A CA 1
ATOM 652 C C . VAL A 1 86 ? -13.460 -7.098 10.912 1.00 89.25 86 VAL A C 1
ATOM 654 O O . VAL A 1 86 ? -14.058 -6.510 11.812 1.00 89.25 86 VAL A O 1
ATOM 657 N N . ARG A 1 87 ? -13.006 -8.346 11.081 1.00 90.94 87 ARG A N 1
ATOM 658 C CA . ARG A 1 87 ? -13.092 -9.092 12.350 1.00 90.94 87 ARG A CA 1
ATOM 659 C C . ARG A 1 87 ? -11.751 -9.209 13.071 1.00 90.94 87 ARG A C 1
ATOM 661 O O . ARG A 1 87 ? -11.743 -9.384 14.284 1.00 90.94 87 ARG A O 1
ATOM 668 N N . LEU A 1 88 ? -10.639 -9.093 12.350 1.00 92.06 88 LEU A N 1
ATOM 669 C CA . LEU A 1 88 ? -9.279 -9.249 12.866 1.00 92.06 88 LEU A CA 1
ATOM 670 C C . LEU A 1 88 ? -8.455 -7.986 12.557 1.00 92.06 88 LEU A C 1
ATOM 672 O O . LEU A 1 88 ? -7.834 -7.924 11.498 1.00 92.06 88 LEU A O 1
ATOM 676 N N . PRO A 1 89 ? -8.395 -6.987 13.463 1.00 88.44 89 PRO A N 1
ATOM 677 C CA . PRO A 1 89 ? -7.738 -5.703 13.187 1.00 88.44 89 PRO A CA 1
ATOM 678 C C . PRO A 1 89 ? -6.274 -5.846 12.749 1.00 88.44 89 PRO A C 1
ATOM 680 O O . PRO A 1 89 ? -5.805 -5.120 11.878 1.00 88.44 89 PRO A O 1
ATOM 683 N N . ILE A 1 90 ? -5.562 -6.828 13.311 1.00 92.62 90 ILE A N 1
ATOM 684 C CA . ILE A 1 90 ? -4.164 -7.114 12.966 1.00 92.62 90 ILE A CA 1
ATOM 685 C C . ILE A 1 90 ? -3.991 -7.492 11.486 1.00 92.62 90 ILE A C 1
ATOM 687 O O . ILE A 1 90 ? -2.981 -7.144 10.881 1.00 92.62 90 ILE A O 1
ATOM 691 N N . ALA A 1 91 ? -4.986 -8.149 10.879 1.00 93.88 91 ALA A N 1
ATOM 692 C CA . ALA A 1 91 ? -4.938 -8.510 9.468 1.00 93.88 91 ALA A CA 1
ATOM 693 C C . ALA A 1 91 ? -4.982 -7.262 8.576 1.00 93.88 91 ALA A C 1
ATOM 695 O O . ALA A 1 91 ? -4.271 -7.218 7.581 1.00 93.88 91 ALA A O 1
ATOM 696 N N . VAL A 1 92 ? -5.727 -6.218 8.967 1.00 92.12 92 VAL A N 1
ATOM 697 C CA . VAL A 1 92 ? -5.750 -4.933 8.245 1.00 92.12 92 VAL A CA 1
ATOM 698 C C . VAL A 1 92 ? -4.372 -4.275 8.275 1.00 92.12 92 VAL A C 1
ATOM 700 O O . VAL A 1 92 ? -3.878 -3.856 7.234 1.00 92.12 92 VAL A O 1
ATOM 703 N N . VAL A 1 93 ? -3.716 -4.243 9.440 1.00 92.81 93 VAL A N 1
ATOM 704 C CA . VAL A 1 93 ? -2.366 -3.663 9.588 1.00 92.81 93 VAL A CA 1
ATOM 705 C C . VAL A 1 93 ? -1.358 -4.377 8.686 1.00 92.81 93 VAL A C 1
ATOM 707 O O . VAL A 1 93 ? -0.633 -3.729 7.934 1.00 92.81 93 VAL A O 1
ATOM 710 N N . ILE A 1 94 ? -1.344 -5.713 8.727 1.00 95.12 94 ILE A N 1
ATOM 711 C CA . ILE A 1 94 ? -0.470 -6.524 7.869 1.00 95.12 94 ILE A CA 1
ATOM 712 C C . ILE A 1 94 ? -0.824 -6.312 6.391 1.00 95.12 94 ILE A C 1
ATOM 714 O O . ILE A 1 94 ? 0.072 -6.175 5.565 1.00 95.12 94 ILE A O 1
ATOM 718 N N . GLY A 1 95 ? -2.114 -6.239 6.059 1.00 95.25 95 GLY A N 1
ATOM 719 C CA . GLY A 1 95 ? -2.601 -6.020 4.700 1.00 95.25 95 GLY A CA 1
ATOM 720 C C . GLY A 1 95 ? -2.097 -4.722 4.085 1.00 95.25 95 GLY A C 1
ATOM 721 O O . GLY A 1 95 ? -1.574 -4.750 2.977 1.00 95.25 95 GLY A O 1
ATOM 722 N N . TYR A 1 96 ? -2.177 -3.609 4.816 1.00 93.69 96 TYR A N 1
ATOM 723 C CA . TYR A 1 96 ? -1.642 -2.328 4.347 1.00 93.69 96 TYR A CA 1
ATOM 724 C C . TYR A 1 96 ? -0.120 -2.344 4.194 1.00 93.69 96 TYR A C 1
ATOM 726 O O . TYR A 1 96 ? 0.394 -1.822 3.208 1.00 93.69 96 TYR A O 1
ATOM 734 N N . ALA A 1 97 ? 0.607 -2.973 5.123 1.00 92.44 97 ALA A N 1
ATOM 735 C CA . ALA A 1 97 ? 2.058 -3.107 5.001 1.00 92.44 97 ALA A CA 1
ATOM 736 C C . ALA A 1 97 ? 2.457 -3.932 3.764 1.00 92.44 97 ALA A C 1
ATOM 738 O O . ALA A 1 97 ? 3.372 -3.554 3.034 1.00 92.44 97 ALA A O 1
ATOM 739 N N . LEU A 1 98 ? 1.752 -5.038 3.504 1.00 94.62 98 LEU A N 1
ATOM 740 C CA . LEU A 1 98 ? 1.967 -5.869 2.320 1.00 94.62 98 LEU A CA 1
ATOM 741 C C . LEU A 1 98 ? 1.578 -5.145 1.025 1.00 94.62 98 LEU A C 1
ATOM 743 O O . LEU A 1 98 ? 2.286 -5.292 0.036 1.00 94.62 98 LEU A O 1
ATOM 747 N N . HIS A 1 99 ? 0.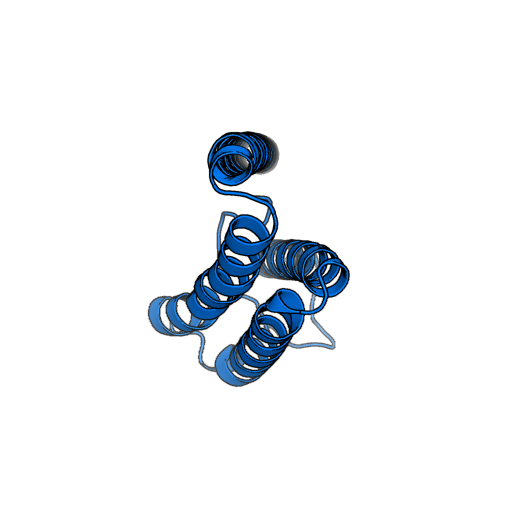498 -4.360 1.033 1.00 93.12 99 HIS A N 1
ATOM 748 C CA . HIS A 1 99 ? 0.078 -3.548 -0.112 1.00 93.12 99 HIS A CA 1
ATOM 749 C C . HIS A 1 99 ? 1.146 -2.514 -0.471 1.00 93.12 99 HIS A C 1
ATOM 751 O O . HIS A 1 99 ? 1.610 -2.484 -1.604 1.00 93.12 99 HIS A O 1
ATOM 757 N N . GLY A 1 100 ? 1.624 -1.732 0.503 1.00 89.31 100 GLY A N 1
ATOM 758 C CA . GLY A 1 100 ? 2.706 -0.772 0.259 1.00 89.31 100 GLY A CA 1
ATOM 759 C C . GLY A 1 100 ? 4.004 -1.444 -0.210 1.00 89.31 100 GLY A C 1
ATOM 760 O O . GLY A 1 100 ? 4.695 -0.937 -1.089 1.00 89.31 100 GLY A O 1
ATOM 761 N N . ALA A 1 101 ? 4.331 -2.630 0.317 1.00 89.19 101 ALA A N 1
ATOM 762 C CA . ALA A 1 101 ? 5.474 -3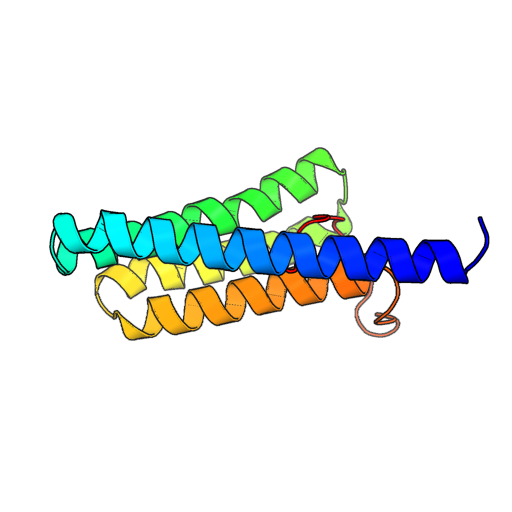.401 -0.172 1.00 89.19 101 ALA A CA 1
ATOM 763 C C . ALA A 1 101 ? 5.286 -3.869 -1.627 1.00 89.19 101 ALA A C 1
ATOM 765 O O . ALA A 1 101 ? 6.244 -3.859 -2.400 1.00 89.19 101 ALA A O 1
ATOM 766 N N . TRP A 1 102 ? 4.069 -4.267 -2.006 1.00 90.44 102 TRP A N 1
ATOM 767 C CA . TRP A 1 102 ? 3.726 -4.646 -3.377 1.00 90.44 102 TRP A CA 1
ATOM 768 C C . TRP A 1 102 ? 3.876 -3.462 -4.341 1.00 90.44 102 TRP A C 1
ATOM 770 O O . TRP A 1 102 ? 4.531 -3.592 -5.378 1.00 90.44 102 TRP A O 1
ATOM 780 N N . ASP A 1 103 ? 3.385 -2.288 -3.947 1.00 87.31 103 ASP A N 1
ATOM 781 C CA . ASP A 1 103 ? 3.507 -1.035 -4.700 1.00 87.31 103 ASP A CA 1
ATOM 782 C C . ASP A 1 103 ? 4.972 -0.620 -4.908 1.00 87.31 103 ASP A C 1
ATOM 784 O O . ASP A 1 103 ? 5.376 -0.228 -6.009 1.00 87.31 103 ASP A O 1
ATOM 788 N N . LEU A 1 104 ? 5.810 -0.786 -3.883 1.00 82.94 104 LEU A N 1
ATOM 789 C CA . LEU A 1 104 ? 7.244 -0.536 -3.998 1.00 82.94 104 LEU A CA 1
ATOM 790 C C . LEU A 1 104 ? 7.911 -1.508 -4.982 1.00 82.94 104 LEU A C 1
ATOM 792 O O . LEU A 1 104 ? 8.747 -1.097 -5.789 1.00 82.94 104 LEU A O 1
ATOM 796 N N . VAL A 1 105 ? 7.547 -2.794 -4.947 1.00 83.81 105 VAL A N 1
ATOM 797 C CA . VAL A 1 105 ? 8.068 -3.793 -5.896 1.00 83.81 105 VAL A CA 1
ATOM 798 C C . VAL A 1 105 ? 7.683 -3.436 -7.333 1.00 83.81 105 VAL A C 1
ATOM 800 O O . VAL A 1 105 ? 8.542 -3.522 -8.215 1.00 83.81 105 VAL A O 1
ATOM 803 N N . HIS A 1 106 ? 6.442 -3.000 -7.568 1.00 81.75 106 HIS A N 1
ATOM 804 C CA . HIS A 1 106 ? 5.992 -2.492 -8.868 1.00 81.75 106 HIS A CA 1
ATOM 805 C C . HIS A 1 106 ? 6.897 -1.375 -9.390 1.00 81.75 106 HIS A C 1
ATOM 807 O O . HIS A 1 106 ? 7.401 -1.458 -10.513 1.00 81.75 106 HIS A O 1
ATOM 813 N N . GLU A 1 107 ? 7.138 -0.353 -8.567 1.00 78.06 107 GLU A N 1
ATOM 814 C CA . GLU A 1 107 ? 7.938 0.807 -8.961 1.00 78.06 107 GLU A CA 1
ATOM 815 C C . GLU A 1 107 ? 9.397 0.410 -9.233 1.00 78.06 107 GLU A C 1
ATOM 817 O O . GLU A 1 107 ? 9.965 0.765 -10.266 1.00 78.06 107 GLU A O 1
ATOM 822 N N . LEU A 1 108 ? 9.995 -0.419 -8.372 1.00 77.00 108 LEU A N 1
ATOM 823 C CA . LEU A 1 108 ? 11.372 -0.888 -8.555 1.00 77.00 108 LEU A CA 1
ATOM 824 C C . LEU A 1 108 ? 11.546 -1.746 -9.819 1.00 77.00 108 LEU A C 1
ATOM 826 O O . LEU A 1 108 ? 12.586 -1.657 -10.480 1.00 77.00 108 LEU A O 1
ATOM 830 N N . GLN A 1 109 ? 10.550 -2.561 -10.181 1.00 77.75 109 GLN A N 1
ATOM 831 C CA . GLN A 1 109 ? 10.565 -3.309 -11.441 1.00 77.75 109 GLN A CA 1
ATOM 832 C C . GLN A 1 109 ? 10.342 -2.401 -12.655 1.00 77.75 109 GLN A C 1
ATOM 834 O O . GLN A 1 109 ? 11.018 -2.577 -13.672 1.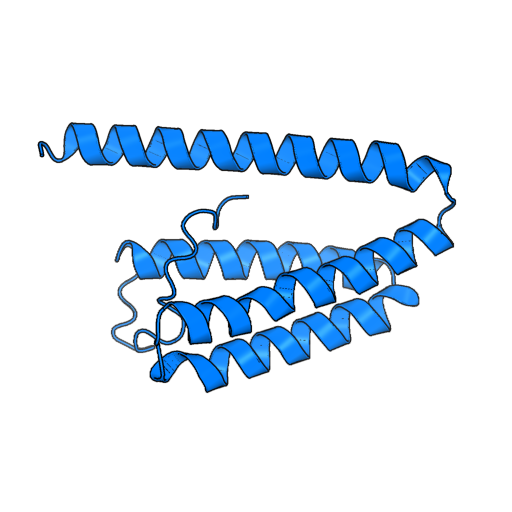00 77.75 109 GLN A O 1
ATOM 839 N N . ALA A 1 110 ? 9.431 -1.429 -12.563 1.00 74.69 110 ALA A N 1
ATOM 840 C CA . ALA A 1 110 ? 9.149 -0.484 -13.643 1.00 74.69 110 ALA A CA 1
ATOM 841 C C . ALA A 1 110 ? 10.375 0.381 -13.988 1.00 74.69 110 ALA A C 1
ATOM 843 O O . ALA A 1 110 ? 10.637 0.627 -15.165 1.00 74.69 110 ALA A O 1
ATOM 844 N N . GLN A 1 111 ? 11.163 0.768 -12.980 1.00 73.25 111 GLN A N 1
ATOM 845 C CA . GLN A 1 111 ? 12.404 1.538 -13.144 1.00 73.25 111 GLN A CA 1
ATOM 846 C C . GLN A 1 111 ? 13.630 0.669 -13.491 1.00 73.25 111 GLN A C 1
ATOM 848 O O . GLN A 1 111 ? 14.732 1.187 -13.659 1.00 73.25 111 GLN A O 1
ATOM 853 N N . GLY A 1 112 ? 13.477 -0.658 -13.577 1.00 71.56 112 GLY A N 1
ATOM 854 C CA . GLY A 1 112 ? 14.576 -1.581 -13.884 1.00 71.56 112 GLY A CA 1
ATOM 855 C C . GLY A 1 112 ? 15.609 -1.759 -12.761 1.00 71.56 112 GLY A C 1
ATOM 856 O O . GLY A 1 112 ? 16.639 -2.392 -12.989 1.00 71.56 112 GLY A O 1
ATOM 857 N N . ALA A 1 113 ? 15.341 -1.245 -11.554 1.00 68.31 113 ALA A N 1
ATOM 858 C CA . ALA A 1 113 ? 16.223 -1.360 -10.389 1.00 68.31 113 ALA A CA 1
ATOM 859 C C . ALA A 1 113 ? 16.325 -2.806 -9.872 1.00 68.31 113 ALA A C 1
ATOM 861 O O . ALA A 1 113 ? 17.358 -3.213 -9.343 1.00 68.31 113 ALA A O 1
ATOM 862 N N . ILE A 1 114 ? 15.267 -3.600 -10.059 1.00 66.88 114 ILE A N 1
ATOM 863 C CA . ILE A 1 114 ? 15.279 -5.044 -9.817 1.00 66.88 114 ILE A CA 1
ATOM 864 C C . ILE A 1 114 ? 15.101 -5.746 -11.164 1.00 66.88 114 ILE A C 1
ATOM 866 O O . ILE A 1 114 ? 14.010 -5.773 -11.734 1.00 66.88 114 ILE A O 1
ATOM 870 N N . SER A 1 115 ? 16.187 -6.332 -11.679 1.00 56.47 115 SER A N 1
ATOM 871 C CA . SER A 1 115 ? 16.136 -7.172 -12.876 1.00 56.47 115 SER A CA 1
ATOM 872 C C . SER A 1 115 ? 15.440 -8.487 -12.535 1.00 56.47 115 SER A C 1
ATOM 874 O O . SER A 1 115 ? 16.030 -9.397 -11.951 1.00 56.47 115 SER A O 1
ATOM 876 N N . ALA A 1 116 ? 14.170 -8.607 -12.907 1.00 53.41 116 ALA A N 1
ATOM 877 C CA . ALA A 1 116 ? 13.402 -9.840 -12.787 1.00 53.41 116 ALA A CA 1
ATOM 878 C C . ALA A 1 116 ? 13.824 -10.886 -13.845 1.00 53.41 116 ALA A C 1
ATOM 880 O O . ALA A 1 116 ? 12.979 -11.499 -14.491 1.00 53.41 116 ALA A O 1
ATOM 881 N N . TYR A 1 117 ? 15.128 -11.119 -14.040 1.00 46.50 117 TYR A N 1
ATOM 882 C CA . TYR A 1 117 ? 15.636 -12.109 -15.001 1.00 46.50 117 TYR A CA 1
ATOM 883 C C . TYR A 1 117 ? 15.183 -13.544 -14.658 1.00 46.50 117 TYR A C 1
ATOM 885 O O . TYR A 1 117 ? 15.052 -14.374 -15.549 1.00 46.50 117 TYR A O 1
ATOM 893 N N . TYR A 1 118 ? 14.859 -13.818 -13.385 1.00 44.03 118 TYR A N 1
ATOM 894 C CA . TYR A 1 118 ? 14.262 -15.087 -12.937 1.00 44.03 118 TYR A CA 1
ATOM 895 C C . TYR A 1 118 ? 12.737 -15.053 -12.749 1.00 44.03 118 TYR A C 1
ATOM 897 O O . TYR A 1 118 ? 12.117 -16.109 -12.673 1.00 44.03 118 TYR A O 1
ATOM 905 N N . LEU A 1 119 ? 12.125 -13.866 -12.679 1.00 48.41 119 LEU A N 1
ATOM 906 C CA . LEU A 1 119 ? 10.693 -13.707 -12.404 1.00 48.41 119 LEU A CA 1
ATOM 907 C C . LEU A 1 119 ? 9.897 -13.195 -13.604 1.00 48.41 119 LEU A C 1
ATOM 909 O O . LEU A 1 119 ? 8.686 -13.180 -13.521 1.00 48.41 119 LEU A O 1
ATOM 913 N N . GLY A 1 120 ? 10.511 -12.806 -14.726 1.00 48.16 120 GLY A N 1
ATOM 914 C CA . GLY A 1 120 ? 9.801 -12.109 -15.801 1.00 48.16 120 GLY A CA 1
ATOM 915 C C . GLY A 1 120 ? 9.236 -10.767 -15.316 1.00 48.16 120 GLY A C 1
ATOM 916 O O . GLY A 1 120 ? 9.164 -10.486 -14.125 1.00 48.16 120 GLY A O 1
ATOM 917 N N . ARG A 1 121 ? 8.822 -9.886 -16.224 1.00 56.12 121 ARG A N 1
ATOM 918 C CA . ARG A 1 121 ? 8.159 -8.616 -15.868 1.00 56.12 121 ARG A CA 1
ATOM 919 C C . ARG A 1 121 ? 6.732 -8.849 -15.333 1.00 56.12 121 ARG A C 1
ATOM 921 O O . ARG A 1 121 ? 5.780 -8.294 -15.872 1.00 56.12 121 ARG A O 1
ATOM 928 N N . LEU A 1 122 ? 6.568 -9.719 -14.336 1.00 58.69 122 LEU A N 1
ATOM 929 C CA . LEU A 1 122 ? 5.279 -10.198 -13.834 1.00 58.69 122 LEU A CA 1
ATOM 930 C C . LEU A 1 122 ? 4.443 -9.111 -13.159 1.00 58.69 122 LEU A C 1
ATOM 932 O O . LEU A 1 122 ? 3.232 -9.285 -13.082 1.00 58.69 122 LEU A O 1
ATOM 936 N N . THR A 1 123 ? 5.064 -8.012 -12.721 1.00 55.81 123 THR A N 1
ATOM 937 C CA . THR A 1 123 ? 4.374 -6.882 -12.085 1.00 55.81 123 THR A CA 1
ATOM 938 C C . THR A 1 123 ? 4.872 -5.535 -12.623 1.00 55.81 123 THR A C 1
ATOM 940 O O . THR A 1 123 ? 4.728 -4.507 -11.983 1.00 55.81 123 THR A O 1
ATOM 943 N N . ALA A 1 124 ? 5.456 -5.462 -13.824 1.00 60.12 124 ALA A N 1
ATOM 944 C CA . ALA A 1 124 ? 5.939 -4.185 -14.374 1.00 60.12 124 ALA A CA 1
ATOM 945 C C . ALA A 1 124 ? 4.784 -3.328 -14.933 1.00 60.12 124 ALA A C 1
ATOM 947 O O . ALA A 1 124 ? 4.680 -3.093 -16.139 1.00 60.12 124 ALA A O 1
ATOM 948 N N . VAL A 1 125 ? 3.872 -2.911 -14.062 1.00 61.97 125 VAL A N 1
ATOM 949 C CA . VAL A 1 125 ? 2.843 -1.915 -14.348 1.00 61.97 125 VAL A CA 1
ATOM 950 C C . VAL A 1 125 ? 3.353 -0.592 -13.769 1.00 61.97 125 VAL A C 1
ATOM 952 O O . VAL A 1 125 ? 3.587 -0.533 -12.562 1.00 61.97 125 VAL A O 1
ATOM 955 N N . PRO A 1 126 ? 3.590 0.448 -14.593 1.00 63.06 126 PRO A N 1
ATOM 956 C CA . PRO A 1 126 ? 4.083 1.726 -14.105 1.00 63.06 126 PRO A CA 1
ATOM 957 C C . PRO A 1 126 ? 2.966 2.410 -13.325 1.00 63.06 126 PRO A C 1
ATOM 959 O O . PRO A 1 126 ? 2.093 3.059 -13.896 1.00 63.06 126 PRO A O 1
ATOM 962 N N . MET A 1 127 ? 2.978 2.220 -12.010 1.00 61.28 127 MET A N 1
ATOM 963 C CA . MET A 1 127 ? 2.006 2.856 -11.131 1.00 61.28 127 MET A CA 1
ATOM 964 C C . MET A 1 127 ? 2.382 4.315 -10.895 1.00 61.28 127 MET A C 1
ATOM 966 O O . MET A 1 127 ? 1.499 5.143 -10.730 1.00 61.28 127 MET A O 1
ATOM 970 N N . ALA A 1 128 ? 3.674 4.653 -10.983 1.00 60.44 128 ALA A N 1
ATOM 971 C CA . ALA A 1 128 ? 4.204 6.005 -10.854 1.00 60.44 128 ALA A CA 1
ATOM 972 C C . ALA A 1 128 ? 3.954 6.653 -9.488 1.00 60.44 128 ALA A C 1
ATOM 974 O O . ALA A 1 128 ? 4.306 7.808 -9.332 1.00 60.44 128 ALA A O 1
ATOM 975 N N . TYR A 1 129 ? 3.389 5.944 -8.508 1.00 60.66 129 TYR A N 1
ATOM 976 C CA . TYR A 1 129 ? 3.182 6.420 -7.139 1.00 60.66 129 TYR A CA 1
ATOM 977 C C . TYR A 1 129 ? 3.534 5.360 -6.090 1.00 60.66 129 TYR A C 1
ATOM 979 O O . TYR A 1 129 ? 3.126 5.510 -4.951 1.00 60.66 129 TYR A O 1
ATOM 987 N N . GLY A 1 130 ? 4.309 4.315 -6.408 1.00 59.94 130 GLY A N 1
ATOM 988 C CA . GLY A 1 130 ? 4.487 3.154 -5.514 1.00 59.94 130 GLY A CA 1
ATOM 989 C C . GLY A 1 130 ? 5.156 3.406 -4.146 1.00 59.94 130 GLY A C 1
ATOM 990 O O . GLY A 1 130 ? 5.402 2.469 -3.397 1.00 59.94 130 GLY A O 1
ATOM 991 N N . VAL A 1 131 ? 5.486 4.662 -3.835 1.00 62.44 131 VAL A N 1
ATOM 992 C CA . VAL A 1 131 ? 6.004 5.138 -2.539 1.00 62.44 131 VAL A CA 1
ATOM 993 C C . VAL A 1 131 ? 4.899 5.750 -1.654 1.00 62.44 131 VAL A C 1
ATOM 995 O O . VAL A 1 131 ? 5.121 5.937 -0.459 1.00 62.44 131 VAL A O 1
ATOM 998 N N . PHE A 1 132 ? 3.747 6.098 -2.239 1.00 57.00 132 PHE A N 1
ATOM 999 C CA . PHE A 1 132 ? 2.549 6.584 -1.544 1.00 57.00 132 PHE A CA 1
ATOM 1000 C C . PHE A 1 132 ? 1.961 5.496 -0.640 1.00 57.00 132 PHE A C 1
ATOM 1002 O O . PHE A 1 132 ? 1.626 5.837 0.519 1.00 57.00 132 PHE A O 1
#

pLDDT: mean 83.09, std 12.98, range [44.03, 97.5]

Foldseek 3Di:
DPVVVVVVVVVVLLVVLLVVVVVVVVVLCVVLVVVDDLSSQLVLLVVQLVVLVVLVVLCVVVVVPLQNVVSVVLSVVSNVLSVCSSVVVVSSVVSVVVQLVLLVVLCCLLVVVDPPPVPPSNRVRPPSNSSD